Protein AF-A0A662RAH7-F1 (afdb_monomer_lite)

Foldseek 3Di:
DAFDDDPPDTHDDDDDDDDAPVPNDQPCDDVNVVVVVVVVVVVCVVVVHDDPDDDRDGPDPPD

Radius of gyration: 15.83 Å; chains: 1; bounding box: 45×20×37 Å

Structure (mmCIF, N/CA/C/O backbone):
data_AF-A0A662RAH7-F1
#
_entry.id   AF-A0A662RAH7-F1
#
loop_
_atom_site.group_PDB
_atom_site.id
_atom_site.type_symbol
_atom_site.label_atom_id
_atom_site.label_alt_id
_atom_site.label_comp_id
_atom_site.label_asym_id
_atom_site.label_entity_id
_atom_site.label_seq_id
_atom_site.pdbx_PDB_ins_code
_atom_site.Cartn_x
_atom_site.Cartn_y
_atom_site.Cartn_z
_atom_site.occupancy
_atom_site.B_iso_or_equiv
_atom_site.auth_seq_id
_atom_site.auth_comp_id
_atom_site.auth_asym_id
_atom_site.auth_atom_id
_atom_site.pdbx_PDB_model_num
ATOM 1 N N . MET A 1 1 ? 0.394 -5.892 -24.293 1.00 52.00 1 MET A N 1
ATOM 2 C CA . MET A 1 1 ? 1.030 -5.693 -22.973 1.00 52.00 1 MET A CA 1
ATOM 3 C C . MET A 1 1 ? 2.524 -5.885 -23.161 1.00 52.00 1 MET A C 1
ATOM 5 O O . MET A 1 1 ? 2.928 -6.986 -23.506 1.00 52.00 1 MET A O 1
ATOM 9 N N . GLU A 1 2 ? 3.309 -4.811 -23.065 1.00 56.75 2 GLU A N 1
ATOM 10 C CA . GLU A 1 2 ? 4.760 -4.837 -23.308 1.00 56.75 2 GLU A CA 1
ATOM 11 C C . GLU A 1 2 ? 5.488 -5.680 -22.252 1.00 56.75 2 GLU A C 1
ATOM 13 O O . GLU A 1 2 ? 5.248 -5.548 -21.049 1.00 56.75 2 GLU A O 1
ATOM 18 N N . ALA A 1 3 ? 6.369 -6.569 -22.707 1.00 60.59 3 ALA A N 1
ATOM 19 C CA . ALA A 1 3 ? 7.263 -7.317 -21.837 1.00 60.59 3 ALA A CA 1
ATOM 20 C C . ALA A 1 3 ? 8.524 -6.481 -21.591 1.00 60.59 3 ALA A C 1
ATOM 22 O O . ALA A 1 3 ? 9.126 -5.975 -22.537 1.00 60.59 3 ALA A O 1
ATOM 23 N N . LYS A 1 4 ? 8.923 -6.318 -20.325 1.00 68.12 4 LYS A N 1
ATOM 24 C CA . LYS A 1 4 ? 10.157 -5.601 -19.991 1.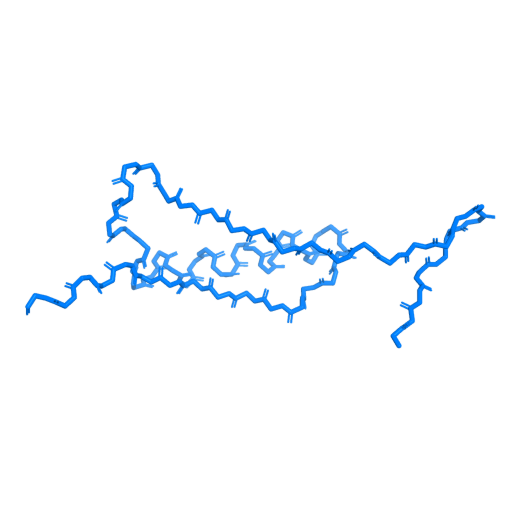00 68.12 4 LYS A CA 1
ATOM 25 C C . LYS A 1 4 ? 11.340 -6.525 -20.262 1.00 68.12 4 LYS A C 1
ATOM 27 O O . LYS A 1 4 ? 11.318 -7.694 -19.884 1.00 68.12 4 LYS A O 1
ATOM 32 N N . THR A 1 5 ? 12.372 -6.008 -20.917 1.00 68.50 5 THR A N 1
ATOM 33 C CA . THR A 1 5 ? 13.577 -6.770 -21.252 1.00 68.50 5 THR A CA 1
ATOM 34 C C . THR A 1 5 ? 14.782 -6.203 -20.519 1.00 68.50 5 THR A C 1
ATOM 36 O O . THR A 1 5 ? 15.033 -5.003 -20.561 1.00 68.50 5 THR A O 1
ATOM 39 N N . THR A 1 6 ? 15.549 -7.057 -19.856 1.00 71.31 6 THR A N 1
ATOM 40 C CA . THR A 1 6 ? 16.936 -6.768 -19.455 1.00 71.31 6 THR A CA 1
ATOM 41 C C . THR A 1 6 ? 17.869 -7.557 -20.374 1.00 71.31 6 THR A C 1
ATOM 43 O O . THR A 1 6 ? 17.397 -8.438 -21.089 1.00 71.31 6 THR A O 1
ATOM 46 N N . GLY A 1 7 ? 19.171 -7.248 -20.383 1.00 71.62 7 GLY A N 1
ATOM 47 C CA . GLY A 1 7 ? 20.146 -7.732 -21.377 1.00 71.62 7 GLY A CA 1
ATOM 48 C C . GLY A 1 7 ? 20.149 -9.239 -21.690 1.00 71.62 7 GLY A C 1
ATOM 49 O O . GLY A 1 7 ? 20.637 -9.618 -22.747 1.00 71.62 7 GLY A O 1
ATOM 50 N N . SER A 1 8 ? 19.583 -10.089 -20.828 1.00 74.56 8 SER A N 1
ATOM 51 C CA . SER A 1 8 ? 19.423 -11.531 -21.059 1.00 74.56 8 SER A CA 1
ATOM 52 C C . SER A 1 8 ? 18.026 -12.102 -20.758 1.00 74.56 8 SER A C 1
ATOM 54 O O . SER A 1 8 ? 17.841 -13.309 -20.894 1.00 74.56 8 SER A O 1
ATOM 56 N N . SER A 1 9 ? 17.038 -11.283 -20.372 1.00 66.38 9 SER A N 1
ATOM 57 C CA . SER A 1 9 ? 15.733 -11.785 -19.906 1.00 66.38 9 SER A CA 1
ATOM 58 C C . SER A 1 9 ? 14.570 -10.897 -20.326 1.00 66.38 9 SER A C 1
ATOM 60 O O . SER A 1 9 ? 14.579 -9.694 -20.074 1.00 66.38 9 SER A O 1
ATOM 62 N N . VAL A 1 10 ? 13.528 -11.514 -20.882 1.00 71.56 10 VAL A N 1
ATOM 63 C CA . VAL A 1 10 ? 12.219 -10.901 -21.145 1.00 71.56 10 VAL A CA 1
ATOM 64 C C . VAL A 1 10 ? 11.269 -11.333 -20.032 1.00 71.56 10 VAL A C 1
ATOM 66 O O . VAL A 1 10 ? 11.068 -12.529 -19.831 1.00 71.56 10 VAL A O 1
ATOM 69 N N . PHE A 1 11 ? 10.700 -10.388 -19.288 1.00 74.94 11 PHE A N 1
ATOM 70 C CA . PHE A 1 11 ? 9.823 -10.688 -18.161 1.00 74.94 11 PHE A CA 1
ATOM 71 C C . PHE A 1 11 ? 8.559 -9.835 -18.154 1.00 74.94 11 PHE A C 1
ATOM 73 O O . PHE A 1 11 ? 8.523 -8.673 -18.563 1.00 74.94 11 PHE A O 1
ATOM 80 N N . HIS A 1 12 ? 7.502 -10.453 -17.637 1.00 70.50 12 HIS A N 1
ATOM 81 C CA . HIS A 1 12 ? 6.213 -9.832 -17.393 1.00 70.50 12 HIS A CA 1
ATOM 82 C C . HIS A 1 12 ? 5.748 -10.224 -15.988 1.00 70.50 12 HIS A C 1
ATOM 84 O O . HIS A 1 12 ? 4.997 -11.176 -15.793 1.00 70.50 12 HIS A O 1
ATOM 90 N N . THR A 1 13 ? 6.286 -9.535 -14.985 1.00 73.88 13 THR A N 1
ATOM 91 C CA . THR A 1 13 ? 6.064 -9.839 -13.567 1.00 73.88 13 THR A CA 1
ATOM 92 C C . THR A 1 13 ? 5.030 -8.894 -12.973 1.00 73.88 13 THR A C 1
ATOM 94 O O . THR A 1 13 ? 5.379 -7.894 -12.344 1.00 73.88 13 THR A O 1
ATOM 97 N N . ASN A 1 14 ? 3.755 -9.223 -13.174 1.00 79.56 14 ASN A N 1
ATOM 98 C CA . ASN A 1 14 ? 2.656 -8.594 -12.449 1.00 79.56 14 ASN A CA 1
ATOM 99 C C . ASN A 1 14 ? 2.329 -9.443 -11.222 1.00 79.56 14 ASN A C 1
ATOM 101 O O . ASN A 1 14 ? 2.095 -10.645 -11.344 1.00 79.56 14 ASN A O 1
ATOM 105 N N . TYR A 1 15 ? 2.287 -8.818 -10.050 1.00 81.25 15 TYR A N 1
ATOM 106 C CA . TYR A 1 15 ? 1.929 -9.484 -8.803 1.00 81.25 15 TYR A CA 1
ATOM 107 C C . TYR A 1 15 ? 0.658 -8.870 -8.232 1.00 81.25 15 TYR A C 1
ATOM 109 O O . TYR A 1 15 ? 0.549 -7.650 -8.122 1.00 81.25 15 TYR A O 1
ATOM 117 N N . HIS A 1 16 ? -0.278 -9.727 -7.829 1.00 83.44 16 HIS A N 1
ATOM 118 C CA . HIS A 1 16 ? -1.428 -9.333 -7.028 1.00 83.44 16 HIS A CA 1
ATOM 119 C C . HIS A 1 16 ? -1.146 -9.697 -5.569 1.00 83.44 16 HIS A C 1
ATOM 121 O O . HIS A 1 16 ? -1.145 -10.872 -5.200 1.00 83.44 16 HIS A O 1
ATOM 127 N N . ILE A 1 17 ? -0.836 -8.689 -4.758 1.00 82.12 17 ILE A N 1
ATOM 128 C CA . ILE A 1 17 ? -0.465 -8.859 -3.352 1.00 82.12 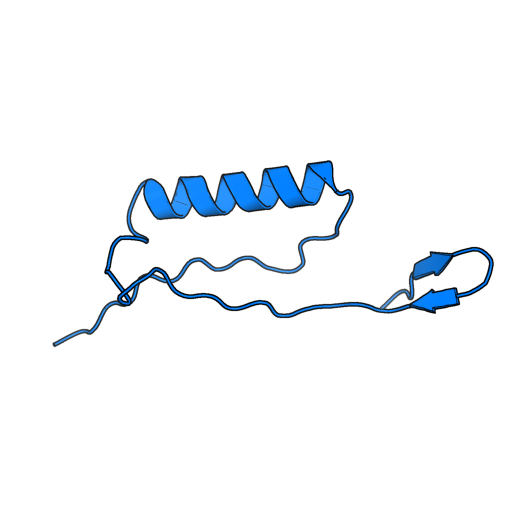17 ILE A CA 1
ATOM 129 C C . ILE A 1 17 ? -1.638 -8.387 -2.498 1.00 82.12 17 ILE A C 1
ATOM 131 O O . ILE A 1 17 ? -2.011 -7.220 -2.548 1.00 82.12 17 ILE A O 1
ATOM 135 N N . VAL A 1 18 ? -2.189 -9.293 -1.691 1.00 84.81 18 VAL A N 1
ATOM 136 C CA . VAL A 1 18 ? -3.251 -8.993 -0.724 1.00 84.81 18 VAL A CA 1
ATOM 137 C C . VAL A 1 18 ? -2.726 -9.289 0.670 1.00 84.81 18 VAL A C 1
ATOM 139 O O . VAL A 1 18 ? -2.149 -10.349 0.909 1.00 84.81 18 VAL A O 1
ATOM 142 N N . PHE A 1 19 ? -2.933 -8.365 1.603 1.00 83.31 19 PHE A N 1
ATOM 143 C CA . PHE A 1 19 ? -2.571 -8.559 3.002 1.00 83.31 19 PHE A CA 1
ATOM 144 C C . PHE A 1 19 ? -3.678 -8.047 3.928 1.00 83.31 19 PHE A C 1
ATOM 146 O O . PHE A 1 19 ? -4.548 -7.275 3.528 1.00 83.31 19 PHE A O 1
ATOM 153 N N . CYS A 1 20 ? -3.653 -8.497 5.182 1.00 81.88 20 CYS A N 1
ATOM 154 C CA . CYS A 1 20 ? -4.578 -8.057 6.222 1.00 81.88 20 CYS A CA 1
ATOM 155 C C . CYS A 1 20 ? -3.797 -7.610 7.465 1.00 81.88 20 CYS A C 1
ATOM 157 O O . CYS A 1 20 ? -2.740 -8.177 7.757 1.00 81.88 20 CYS A O 1
ATOM 159 N N . PRO A 1 21 ? -4.309 -6.630 8.227 1.00 83.06 21 PRO A N 1
ATOM 160 C CA . PRO A 1 21 ? -3.685 -6.207 9.470 1.00 83.06 21 PRO A CA 1
ATOM 161 C C . PRO A 1 21 ? -3.750 -7.331 10.508 1.00 83.06 21 PRO A C 1
ATOM 163 O O . PRO A 1 21 ? -4.640 -8.192 10.486 1.00 83.06 21 PRO A O 1
ATOM 166 N N . LYS A 1 22 ? -2.808 -7.309 11.455 1.00 82.75 22 LYS A N 1
ATOM 167 C CA . LYS A 1 22 ? -2.770 -8.268 12.563 1.00 82.75 22 LYS A CA 1
ATOM 168 C C . LYS A 1 22 ? -4.122 -8.265 13.296 1.00 82.75 22 LYS A C 1
ATOM 170 O O . LYS A 1 22 ? -4.648 -7.204 13.618 1.00 82.75 22 LYS A O 1
ATOM 175 N N . TYR A 1 23 ? -4.679 -9.454 13.537 1.00 83.06 23 TYR A N 1
ATOM 176 C CA . TYR A 1 23 ? -6.008 -9.674 14.137 1.00 83.06 23 TYR A CA 1
ATOM 177 C C . TYR A 1 23 ? -7.217 -9.195 13.313 1.00 83.06 23 TYR A C 1
ATOM 179 O O . TYR A 1 23 ? -8.310 -9.101 13.863 1.00 83.06 23 TYR A O 1
ATOM 187 N N . ARG A 1 24 ? -7.054 -8.898 12.010 1.00 75.62 24 ARG A N 1
ATOM 188 C CA . ARG A 1 24 ? -8.127 -8.350 11.148 1.00 75.62 24 ARG A CA 1
ATOM 189 C C . ARG A 1 24 ? -8.836 -7.155 11.794 1.00 75.62 24 ARG A C 1
ATOM 191 O O . ARG A 1 24 ? -10.050 -6.989 11.683 1.00 75.62 24 ARG A O 1
ATOM 198 N N . SER A 1 25 ? -8.071 -6.342 12.516 1.00 74.00 25 SER A N 1
ATOM 199 C CA . SER A 1 25 ? -8.606 -5.177 13.196 1.00 74.00 25 SER A CA 1
ATOM 200 C C . SER A 1 25 ? -9.128 -4.173 12.165 1.00 74.00 25 SER A C 1
ATOM 202 O O . SER A 1 25 ? -8.537 -3.973 11.101 1.00 74.00 25 SER A O 1
ATOM 204 N N . LYS A 1 26 ? -10.254 -3.521 12.475 1.00 74.31 26 LYS A N 1
ATOM 205 C CA . LYS A 1 26 ? -10.878 -2.480 11.636 1.00 74.31 26 LYS A CA 1
ATOM 206 C C . LYS A 1 26 ? -10.106 -1.148 11.728 1.00 74.31 26 LYS A C 1
ATOM 208 O O . LYS A 1 26 ? -10.697 -0.094 11.942 1.00 74.31 26 LYS A O 1
ATOM 213 N N . VAL A 1 27 ? -8.774 -1.215 11.646 1.00 77.19 27 VAL A N 1
ATOM 214 C CA . VAL A 1 27 ? -7.846 -0.072 11.753 1.00 77.19 27 VAL A CA 1
ATOM 215 C C . VAL A 1 27 ? -7.568 0.584 10.407 1.00 77.19 27 VAL A C 1
ATOM 217 O O . VAL A 1 27 ? -7.122 1.721 10.368 1.00 77.19 27 VAL A O 1
ATOM 220 N N . LEU A 1 28 ? -7.849 -0.111 9.303 1.00 77.06 28 LEU A N 1
ATOM 221 C CA . LEU A 1 28 ? -7.695 0.404 7.943 1.00 77.06 28 LEU A CA 1
ATOM 222 C C . LEU A 1 28 ? -8.859 1.333 7.571 1.00 77.06 28 LEU A C 1
ATOM 224 O O . LEU A 1 28 ? -9.611 1.051 6.642 1.00 77.06 28 LEU A O 1
ATOM 228 N N . LYS A 1 29 ? -9.052 2.403 8.343 1.00 77.12 29 LYS A N 1
ATOM 229 C CA . LYS A 1 29 ? -10.117 3.392 8.143 1.00 77.12 29 LYS A CA 1
ATOM 230 C C . LYS A 1 29 ? -9.570 4.814 8.157 1.00 77.12 29 LYS A C 1
ATOM 232 O O . LYS A 1 29 ? -8.478 5.056 8.671 1.00 77.12 29 LYS A O 1
ATOM 237 N N . ASP A 1 30 ? -10.361 5.729 7.607 1.00 80.12 30 ASP A N 1
ATOM 238 C CA . ASP A 1 30 ? -10.119 7.171 7.641 1.00 80.12 30 ASP A CA 1
ATOM 239 C C . ASP A 1 30 ? -8.71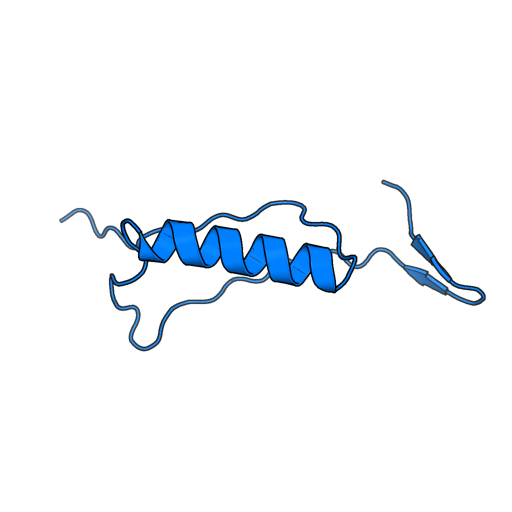1 7.535 7.129 1.00 80.12 30 ASP A C 1
ATOM 241 O O . ASP A 1 30 ? -8.317 7.156 6.022 1.00 80.12 30 ASP A O 1
ATOM 245 N N . ASP A 1 31 ? -7.935 8.249 7.939 1.00 83.88 31 ASP A N 1
ATOM 246 C CA . ASP A 1 31 ? -6.612 8.746 7.571 1.00 83.88 31 ASP A CA 1
ATOM 247 C C . ASP A 1 31 ? -5.553 7.642 7.505 1.00 83.88 31 ASP A C 1
ATOM 249 O O . ASP A 1 31 ? -4.585 7.768 6.757 1.00 83.88 31 ASP A O 1
ATOM 253 N N . ILE A 1 32 ? -5.751 6.520 8.209 1.00 84.50 32 ILE A N 1
ATOM 254 C CA . ILE A 1 32 ? -4.828 5.377 8.156 1.00 84.50 32 ILE A CA 1
ATOM 255 C C . ILE A 1 32 ? -4.862 4.744 6.764 1.00 84.50 32 ILE A C 1
ATOM 257 O O . ILE A 1 32 ? -3.812 4.398 6.226 1.00 84.50 32 ILE A O 1
ATOM 261 N N . ALA A 1 33 ? -6.050 4.621 6.164 1.00 84.56 33 ALA A N 1
ATOM 262 C CA . ALA A 1 33 ? -6.195 4.083 4.814 1.00 84.56 33 ALA A CA 1
ATOM 263 C C . ALA A 1 33 ? -5.531 4.997 3.771 1.00 84.56 33 ALA A C 1
ATOM 265 O O . ALA A 1 33 ? -4.759 4.515 2.942 1.00 84.56 33 ALA A O 1
ATOM 266 N N . LYS A 1 34 ? -5.759 6.315 3.871 1.00 86.06 34 LYS A N 1
ATOM 267 C CA . LYS A 1 34 ? -5.135 7.315 2.987 1.00 86.06 34 LYS A CA 1
ATOM 268 C C . LYS A 1 34 ? -3.613 7.315 3.111 1.00 86.06 34 LYS A C 1
ATOM 270 O O . LYS A 1 34 ? -2.915 7.310 2.101 1.00 86.06 34 LYS A O 1
ATOM 275 N N . TYR A 1 35 ? -3.101 7.278 4.343 1.00 89.06 35 TYR A N 1
ATOM 276 C CA . TYR A 1 35 ? -1.664 7.232 4.598 1.00 89.06 35 TYR A CA 1
ATOM 277 C C . TYR A 1 35 ? -1.030 5.963 4.030 1.00 89.06 35 TYR A C 1
ATOM 279 O O . TYR A 1 35 ? 0.025 6.033 3.411 1.00 89.06 35 TYR A O 1
ATOM 287 N N . LEU A 1 36 ? -1.674 4.805 4.195 1.00 87.38 36 LEU A N 1
ATOM 288 C CA . LEU A 1 36 ? -1.186 3.548 3.627 1.00 87.38 36 LEU A CA 1
ATOM 289 C C . LEU A 1 36 ? -1.132 3.593 2.103 1.00 87.38 36 LEU A C 1
ATOM 291 O O . LEU A 1 36 ? -0.138 3.163 1.521 1.00 87.38 36 LEU A O 1
ATOM 295 N N . GLU A 1 37 ? -2.168 4.130 1.462 1.00 87.31 37 GLU A N 1
ATOM 296 C CA . GLU A 1 37 ? -2.182 4.288 0.011 1.00 87.31 37 GLU A CA 1
ATOM 297 C C . GLU A 1 37 ? -1.034 5.188 -0.462 1.00 87.31 37 GLU A C 1
ATOM 299 O O . GLU A 1 37 ? -0.280 4.808 -1.361 1.00 87.31 37 GLU A O 1
ATOM 304 N N . GLN A 1 38 ? -0.852 6.344 0.183 1.00 90.44 38 GLN A N 1
ATOM 305 C CA . GLN A 1 38 ? 0.251 7.254 -0.112 1.00 90.44 38 GLN A CA 1
ATOM 306 C C . GLN A 1 38 ? 1.610 6.580 0.115 1.00 90.44 38 GLN A C 1
ATOM 308 O O . GLN A 1 38 ? 2.464 6.608 -0.769 1.00 90.44 38 GLN A O 1
ATOM 313 N N . PHE A 1 39 ? 1.793 5.909 1.252 1.00 91.00 39 PHE A N 1
ATOM 314 C CA . PHE A 1 39 ? 3.024 5.203 1.589 1.00 91.00 39 PHE A CA 1
ATOM 315 C C . PHE A 1 39 ? 3.387 4.170 0.519 1.00 91.00 39 PHE A C 1
ATOM 317 O O . PHE A 1 39 ? 4.531 4.117 0.070 1.00 91.00 39 PHE A O 1
ATOM 324 N N . PHE A 1 40 ? 2.423 3.371 0.055 1.00 88.62 40 PHE A N 1
ATOM 325 C CA . PHE A 1 40 ? 2.676 2.409 -1.016 1.00 88.62 40 PHE A CA 1
ATOM 326 C C . PHE A 1 40 ? 3.020 3.080 -2.343 1.00 88.62 40 PHE A C 1
ATOM 328 O O . PHE A 1 40 ? 3.929 2.603 -3.024 1.00 88.62 40 PHE A O 1
ATOM 335 N N . ARG A 1 41 ? 2.348 4.179 -2.703 1.00 88.12 41 ARG A N 1
ATOM 336 C CA . ARG A 1 41 ? 2.678 4.952 -3.911 1.00 88.12 41 ARG A CA 1
ATOM 337 C C . ARG A 1 41 ? 4.119 5.462 -3.858 1.00 88.12 41 ARG A C 1
ATOM 339 O O . ARG A 1 41 ? 4.871 5.217 -4.798 1.00 88.12 41 ARG A O 1
ATOM 346 N N . GLU A 1 42 ? 4.531 6.041 -2.734 1.00 92.31 42 GLU A N 1
ATOM 347 C CA . GLU A 1 42 ? 5.904 6.512 -2.510 1.00 92.31 42 GLU A CA 1
ATOM 348 C C . GLU A 1 42 ? 6.929 5.367 -2.570 1.00 92.31 42 GLU A C 1
ATOM 350 O O . GLU A 1 42 ? 7.989 5.502 -3.182 1.00 92.31 42 GLU A O 1
ATOM 355 N N . GLN A 1 43 ? 6.631 4.206 -1.972 1.00 90.56 43 GLN A N 1
ATOM 356 C CA . GLN A 1 43 ? 7.533 3.049 -2.036 1.00 90.56 43 GLN A CA 1
ATOM 357 C C . GLN A 1 43 ? 7.672 2.501 -3.460 1.00 90.56 43 GLN A C 1
ATOM 359 O O . GLN A 1 43 ? 8.763 2.082 -3.854 1.00 90.56 43 GLN A O 1
ATOM 364 N N . VAL A 1 44 ? 6.581 2.482 -4.226 1.00 88.44 44 VAL A N 1
ATOM 365 C CA . VAL A 1 44 ? 6.572 2.014 -5.615 1.00 88.44 44 VAL A CA 1
ATOM 366 C C . VAL A 1 44 ? 7.363 2.962 -6.509 1.00 88.44 44 VAL A C 1
ATOM 368 O O . VAL A 1 44 ? 8.207 2.495 -7.276 1.00 88.44 44 VAL A O 1
ATOM 371 N N . GLU A 1 45 ? 7.167 4.270 -6.347 1.00 88.56 45 GLU A N 1
ATOM 372 C CA . GLU A 1 45 ? 7.933 5.299 -7.049 1.00 88.56 45 GLU A CA 1
ATOM 373 C C . GLU A 1 45 ? 9.428 5.194 -6.725 1.00 88.56 45 GLU A C 1
ATOM 375 O O . GLU A 1 45 ? 10.256 5.094 -7.631 1.00 88.56 45 GLU A O 1
ATOM 380 N N . LYS A 1 46 ? 9.783 5.075 -5.439 1.00 90.62 46 LYS A N 1
ATOM 381 C CA . LYS A 1 46 ? 11.174 4.919 -4.988 1.00 90.62 46 LYS A CA 1
ATOM 382 C C . LYS A 1 46 ? 11.860 3.675 -5.561 1.00 90.62 46 LYS A C 1
ATOM 384 O O . LYS A 1 46 ? 13.071 3.684 -5.772 1.00 90.62 46 LYS A O 1
ATOM 389 N N . LYS A 1 47 ? 11.114 2.592 -5.787 1.00 86.50 47 LYS A N 1
ATOM 390 C CA . LYS A 1 47 ? 11.636 1.349 -6.379 1.00 86.50 47 LYS A CA 1
ATOM 391 C C . LYS A 1 47 ? 11.572 1.325 -7.909 1.00 86.50 47 LYS A C 1
ATOM 393 O O . LYS A 1 47 ? 12.055 0.364 -8.507 1.00 86.50 47 LYS A O 1
ATOM 398 N N . GLY A 1 48 ? 10.984 2.342 -8.543 1.00 83.12 48 GLY A N 1
ATOM 399 C CA . GLY A 1 48 ? 10.777 2.391 -9.992 1.00 83.12 48 GLY A CA 1
ATOM 400 C C . GLY A 1 48 ? 9.820 1.308 -10.502 1.00 83.12 48 GLY A C 1
ATOM 401 O O . GLY A 1 48 ? 9.934 0.850 -11.642 1.00 83.12 48 GLY A O 1
ATOM 402 N N . TRP A 1 49 ? 8.912 0.833 -9.648 1.00 83.25 49 TRP A N 1
ATOM 403 C CA . TRP A 1 49 ? 7.926 -0.180 -10.015 1.00 83.25 49 TRP A CA 1
ATOM 404 C C . TRP A 1 49 ? 6.691 0.468 -10.645 1.00 83.25 49 TRP A C 1
ATOM 406 O O . TRP A 1 49 ? 6.416 1.650 -10.466 1.00 83.25 49 TRP A O 1
ATOM 416 N N . THR A 1 50 ? 5.931 -0.317 -11.405 1.00 78.88 50 THR A N 1
ATOM 417 C CA . THR A 1 50 ? 4.683 0.148 -12.016 1.00 78.88 50 THR A CA 1
ATOM 418 C C . THR A 1 50 ? 3.516 -0.266 -11.126 1.00 78.88 50 THR A C 1
ATOM 420 O O . THR A 1 50 ? 3.260 -1.458 -10.962 1.00 78.88 50 THR A O 1
ATOM 423 N N . LEU A 1 51 ? 2.807 0.706 -10.545 1.00 77.38 51 LEU A N 1
ATOM 424 C CA . LEU A 1 51 ? 1.579 0.438 -9.798 1.00 77.38 51 LEU A CA 1
ATOM 425 C C . LEU A 1 51 ? 0.423 0.244 -10.785 1.00 77.38 51 LEU A C 1
ATOM 427 O O . LEU A 1 51 ? 0.089 1.169 -11.517 1.00 77.38 51 LEU A O 1
ATOM 431 N N . THR A 1 52 ? -0.181 -0.947 -10.811 1.00 80.00 52 THR A N 1
ATOM 432 C CA . THR A 1 52 ? -1.344 -1.218 -11.681 1.00 80.00 52 THR A CA 1
ATOM 433 C C . THR A 1 52 ? -2.644 -0.764 -11.021 1.00 80.00 52 THR A C 1
ATOM 435 O O . THR A 1 52 ? -3.412 -0.017 -11.613 1.00 80.00 52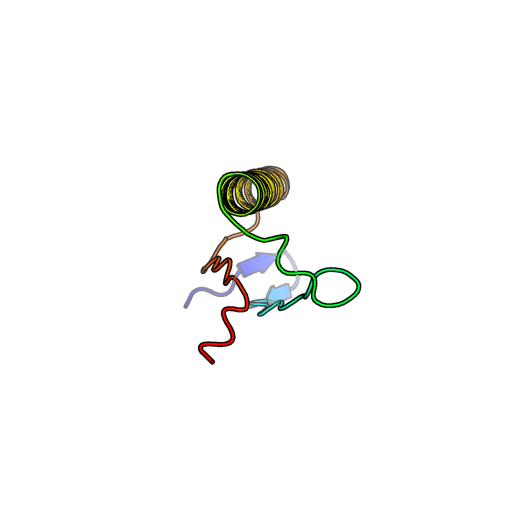 THR A O 1
ATOM 438 N N . ALA A 1 53 ? -2.872 -1.186 -9.779 1.00 79.81 53 ALA A N 1
ATOM 439 C CA . ALA A 1 53 ? -4.008 -0.780 -8.965 1.00 79.81 53 ALA A CA 1
ATOM 440 C C . ALA A 1 53 ? -3.631 -0.909 -7.486 1.00 79.81 53 ALA A C 1
ATOM 442 O O . ALA A 1 53 ? -2.840 -1.781 -7.120 1.00 79.81 53 ALA A O 1
ATOM 443 N N . ILE A 1 54 ? -4.191 -0.041 -6.647 1.00 81.94 54 ILE A N 1
ATOM 444 C CA . ILE A 1 54 ? -4.132 -0.161 -5.193 1.00 81.94 54 ILE A CA 1
ATOM 445 C C . ILE A 1 54 ? -5.536 0.068 -4.651 1.00 81.94 54 ILE A C 1
ATOM 447 O O . ILE A 1 54 ? -6.156 1.084 -4.946 1.00 81.94 54 ILE A O 1
ATOM 451 N N . GLU A 1 55 ? -6.036 -0.891 -3.883 1.00 79.25 55 GLU A N 1
ATOM 452 C CA . GLU A 1 55 ? -7.322 -0.783 -3.207 1.00 79.25 55 GLU A CA 1
ATOM 453 C C . GLU A 1 55 ? -7.117 -1.079 -1.725 1.00 79.25 55 GLU A C 1
ATOM 455 O O . GLU A 1 55 ? -6.590 -2.128 -1.348 1.00 79.25 55 GLU A O 1
ATOM 460 N N . VAL A 1 56 ? -7.522 -0.137 -0.874 1.00 78.75 56 VAL A N 1
ATOM 461 C CA . VAL A 1 56 ? -7.521 -0.307 0.580 1.00 78.75 56 VAL A CA 1
ATOM 462 C C . VAL A 1 56 ? -8.970 -0.444 1.026 1.00 78.75 56 VAL A C 1
ATOM 464 O O . VAL A 1 56 ? -9.715 0.531 1.067 1.00 78.75 56 VAL A O 1
ATOM 467 N N . ILE A 1 57 ? -9.379 -1.673 1.343 1.00 71.50 57 ILE A N 1
ATOM 468 C CA . ILE A 1 57 ? -10.754 -1.986 1.742 1.00 71.50 57 ILE A CA 1
ATOM 469 C C . ILE A 1 57 ? -10.823 -2.122 3.264 1.00 71.50 57 ILE A C 1
ATOM 471 O O . ILE A 1 57 ? -10.108 -2.927 3.870 1.00 71.50 57 ILE A O 1
ATOM 475 N N . LEU A 1 58 ? -11.727 -1.368 3.890 1.00 69.69 58 LEU A N 1
ATOM 476 C CA . LEU A 1 58 ? -12.107 -1.599 5.279 1.00 69.69 58 LEU A CA 1
ATOM 477 C C . LEU A 1 58 ? -13.006 -2.837 5.358 1.00 69.69 58 LEU A C 1
ATOM 479 O O . LEU A 1 58 ? -13.993 -2.949 4.636 1.00 69.69 58 LEU A O 1
ATOM 483 N N . HIS A 1 59 ? -12.727 -3.740 6.298 1.00 62.34 59 HIS A N 1
ATOM 484 C CA . HIS A 1 59 ? -13.644 -4.834 6.608 1.00 62.34 59 HIS A CA 1
ATOM 485 C C . HIS A 1 59 ? -14.899 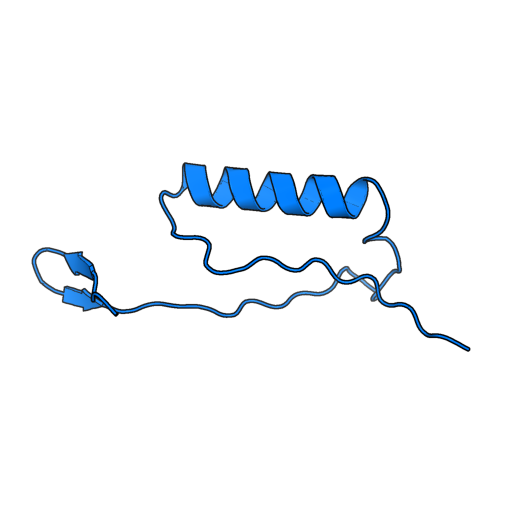-4.304 7.329 1.00 62.34 59 HIS A C 1
ATOM 487 O O . HIS A 1 59 ? -14.972 -4.279 8.564 1.00 62.34 59 HIS A O 1
ATOM 493 N N . THR A 1 60 ? -15.896 -3.859 6.565 1.00 52.06 60 THR A N 1
ATOM 494 C CA . THR A 1 60 ? -17.239 -3.558 7.068 1.00 52.06 60 THR A CA 1
ATOM 495 C C . THR A 1 60 ? -18.070 -4.836 7.046 1.00 52.06 60 THR A C 1
ATOM 497 O O . THR A 1 60 ? -18.626 -5.213 6.021 1.00 52.06 60 THR A O 1
ATOM 500 N N . VAL A 1 61 ? -18.149 -5.528 8.183 1.00 51.78 61 VAL A N 1
ATOM 501 C CA . VAL A 1 61 ? -19.253 -6.468 8.415 1.00 51.78 61 VAL A CA 1
ATOM 502 C C . VAL A 1 61 ? -20.487 -5.603 8.652 1.00 51.78 61 VAL A C 1
ATOM 504 O O . VAL A 1 61 ? -20.587 -4.971 9.704 1.00 51.78 61 VAL A O 1
ATOM 507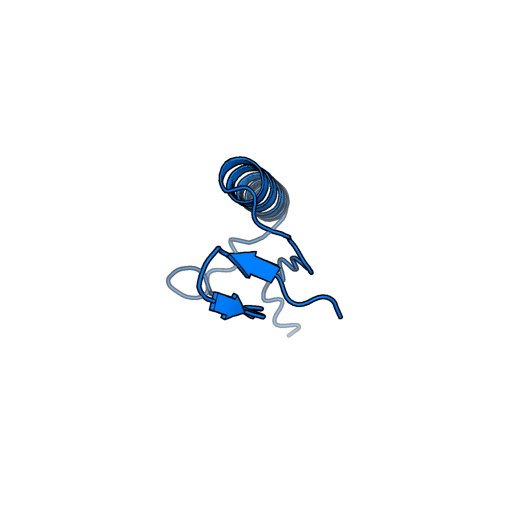 N N . THR A 1 62 ? -21.345 -5.472 7.645 1.00 45.66 62 THR A N 1
ATOM 508 C CA . THR A 1 62 ? -22.722 -4.994 7.808 1.00 45.66 62 THR A CA 1
ATOM 509 C C . THR A 1 62 ? -23.487 -6.073 8.569 1.00 45.66 62 THR A C 1
ATOM 511 O O . THR A 1 62 ? -23.686 -7.162 8.031 1.00 45.66 62 THR A O 1
ATOM 514 N N . THR A 1 63 ? -23.808 -5.792 9.833 1.00 42.66 63 THR A N 1
ATOM 515 C CA . THR A 1 63 ? -24.737 -6.578 10.659 1.00 42.66 63 THR A CA 1
ATOM 516 C C . THR A 1 63 ? -26.159 -6.106 10.408 1.00 42.66 63 THR A C 1
ATOM 518 O O . THR A 1 63 ? -26.326 -4.875 10.244 1.00 42.66 63 THR A O 1
#

pLDDT: mean 77.1, std 11.35, range [42.66, 92.31]

Sequence (63 aa):
MEAKTTGSSVFHTNYHIVFCPKYRSKVLKDDIAKYLEQFFREQVEKKGWTLTAIEVILHTVTT

Secondary structure (DSSP, 8-state):
-PPEEETTEEE----------GGG-TTS-HHHHHHHHHHHHHHHHHHT---------------